Protein AF-A0A9W8UNJ3-F1 (afdb_monomer_lite)

Secondary structure (DSSP, 8-state):
--HHHHHHHHHHHTTSPPP--SS-----TTHHHHHHHHHHHHHHH-TTS-HHHHHHHHHHTTTHHHHHH-TTS-HHHHHHHHHHHHHHHHHHHHHTT--HHHHHHHHHHHHHHHHTSS-SPPSSSSHHHHHHHHHHHHHHHHHHHHTTSSGGGGSS-S--

Sequence (160 aa):
MDPIQEELLYKELSLLPRPCYPFPDRVNQHIDSLASEYREWIDTDCDFTSASARAAYKRHRLSDIAARAFPSLSLEELRPVARFTSCLAIIDDFLDKADAAELERVRNEATALLLGIDDREPPRAGFYRQVYLIRQDALAIVDGLWGGEAIQRGGHAATA

pLDDT: mean 89.32, std 15.64, range [37.06, 98.5]

Structure (mmCIF, N/CA/C/O backbone):
data_AF-A0A9W8UNJ3-F1
#
_entry.id   AF-A0A9W8UNJ3-F1
#
loop_
_atom_site.group_PDB
_atom_site.id
_atom_site.type_symbol
_atom_site.label_atom_id
_atom_site.label_alt_id
_atom_site.label_comp_id
_atom_site.label_asym_id
_atom_site.label_entity_id
_atom_site.label_seq_id
_atom_site.pdbx_PDB_ins_code
_atom_site.Cartn_x
_atom_site.Cartn_y
_atom_site.Cartn_z
_atom_site.occupancy
_atom_site.B_iso_or_equiv
_atom_site.auth_seq_id
_atom_site.auth_comp_id
_atom_site.auth_asym_id
_atom_site.auth_atom_id
_atom_site.pdbx_PDB_model_num
ATOM 1 N N . MET A 1 1 ? 8.764 -7.298 18.169 1.00 59.47 1 MET A N 1
ATOM 2 C CA . MET A 1 1 ? 8.721 -6.946 19.600 1.00 59.47 1 MET A CA 1
ATOM 3 C C . MET A 1 1 ? 8.242 -8.177 20.352 1.00 59.47 1 MET A C 1
ATOM 5 O O . MET A 1 1 ? 7.408 -8.891 19.808 1.00 59.47 1 MET A O 1
ATOM 9 N N . ASP A 1 2 ? 8.824 -8.492 21.506 1.0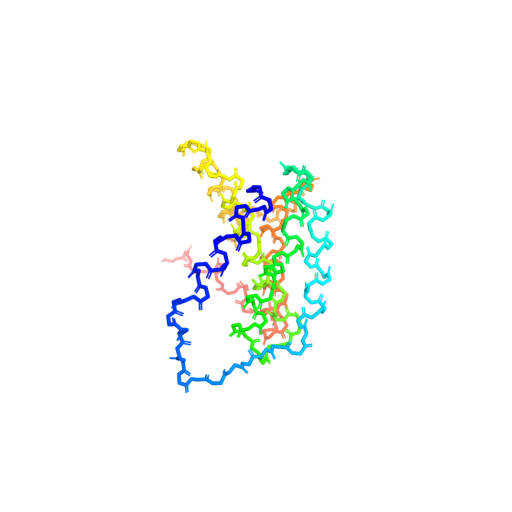0 78.00 2 ASP A N 1
ATOM 10 C CA . ASP A 1 2 ? 8.321 -9.568 22.371 1.00 78.00 2 ASP A CA 1
ATOM 11 C C . ASP A 1 2 ? 6.911 -9.190 22.879 1.00 78.00 2 ASP A C 1
ATOM 13 O O . ASP A 1 2 ? 6.746 -8.045 23.311 1.00 78.00 2 ASP A O 1
ATOM 17 N N . PRO A 1 3 ? 5.895 -10.079 22.822 1.00 75.06 3 PRO A N 1
ATOM 18 C CA . PRO A 1 3 ? 4.533 -9.775 23.275 1.00 75.06 3 PRO A CA 1
ATOM 19 C C . PRO A 1 3 ? 4.449 -9.157 24.678 1.00 75.06 3 PRO A C 1
ATOM 21 O O . PRO A 1 3 ? 3.612 -8.291 24.919 1.00 75.06 3 PRO A O 1
ATOM 24 N N . ILE A 1 4 ? 5.348 -9.545 25.588 1.00 79.19 4 ILE A N 1
ATOM 25 C CA . ILE A 1 4 ? 5.407 -8.987 26.948 1.00 79.19 4 ILE A CA 1
ATOM 26 C C . ILE A 1 4 ? 5.836 -7.511 26.921 1.00 79.19 4 ILE A C 1
ATOM 28 O O . ILE A 1 4 ? 5.297 -6.684 27.655 1.00 79.19 4 ILE A O 1
ATOM 32 N N . GLN A 1 5 ? 6.789 -7.154 26.059 1.00 84.56 5 GLN A N 1
ATOM 33 C CA . GLN A 1 5 ? 7.243 -5.770 25.906 1.00 84.56 5 GLN A CA 1
ATOM 34 C C . GLN A 1 5 ? 6.176 -4.888 25.247 1.00 84.56 5 GLN A C 1
ATOM 36 O O . GLN A 1 5 ? 6.028 -3.725 25.616 1.00 84.56 5 GLN A O 1
ATOM 41 N N . GLU A 1 6 ? 5.425 -5.439 24.293 1.00 83.75 6 GLU A N 1
ATOM 42 C CA . GLU A 1 6 ? 4.302 -4.756 23.646 1.00 83.75 6 GLU A CA 1
ATOM 43 C C . GLU A 1 6 ? 3.180 -4.446 24.654 1.00 83.75 6 GLU A C 1
ATOM 45 O O . GLU A 1 6 ? 2.695 -3.316 24.716 1.00 83.75 6 GLU A O 1
ATOM 50 N N . GLU A 1 7 ? 2.823 -5.405 25.513 1.00 87.44 7 GLU A N 1
ATOM 51 C CA . GLU A 1 7 ? 1.816 -5.207 26.563 1.00 87.44 7 GLU A CA 1
ATOM 52 C C . GLU A 1 7 ? 2.231 -4.128 27.578 1.00 87.44 7 GLU A C 1
ATOM 54 O O . GLU A 1 7 ? 1.422 -3.272 27.954 1.00 87.44 7 GLU A O 1
ATOM 59 N N . LEU A 1 8 ? 3.505 -4.118 27.988 1.00 91.44 8 LEU A N 1
ATOM 60 C CA . LEU A 1 8 ? 4.048 -3.085 28.874 1.00 91.44 8 LEU A CA 1
ATOM 61 C C . LEU A 1 8 ? 3.998 -1.696 28.230 1.00 91.44 8 LEU A C 1
ATOM 63 O O . LEU A 1 8 ? 3.548 -0.747 28.875 1.00 91.44 8 LEU A O 1
ATOM 67 N N . LEU A 1 9 ? 4.377 -1.587 26.953 1.00 90.31 9 LEU A N 1
ATOM 68 C CA . LEU A 1 9 ? 4.286 -0.336 26.204 1.00 90.31 9 LEU A CA 1
ATOM 69 C C . LEU A 1 9 ? 2.838 0.171 26.150 1.00 90.31 9 LEU A C 1
ATOM 71 O O . LEU A 1 9 ? 2.583 1.336 26.450 1.00 90.31 9 LEU A O 1
ATOM 75 N N . TYR A 1 10 ? 1.868 -0.690 25.831 1.00 87.94 10 TYR A N 1
ATOM 76 C CA . TYR A 1 10 ? 0.457 -0.292 25.814 1.00 87.94 10 TYR A CA 1
ATOM 77 C C . TYR A 1 10 ? -0.046 0.164 27.184 1.00 87.94 10 TYR A C 1
ATOM 79 O O . TYR A 1 10 ? -0.829 1.115 27.268 1.00 87.94 10 TYR A O 1
ATOM 87 N N . LYS A 1 11 ? 0.423 -0.468 28.263 1.00 93.06 11 LYS A N 1
ATOM 88 C CA . LYS A 1 11 ? 0.102 -0.048 29.627 1.00 93.06 11 LYS A CA 1
ATOM 89 C C . LYS A 1 11 ? 0.647 1.348 29.924 1.00 93.06 11 LYS A C 1
ATOM 91 O O . LYS A 1 11 ? -0.097 2.171 30.452 1.00 93.06 11 LYS A O 1
ATOM 96 N N . GLU A 1 12 ? 1.889 1.643 29.553 1.00 93.56 12 GLU A N 1
ATOM 97 C CA . GLU A 1 12 ? 2.478 2.979 29.717 1.00 93.56 12 GLU A CA 1
ATOM 98 C C . GLU A 1 12 ? 1.746 4.032 28.876 1.00 93.56 12 GLU A C 1
ATOM 100 O O . GLU A 1 12 ? 1.348 5.075 29.395 1.00 93.56 12 GLU A O 1
ATOM 105 N N . LEU A 1 13 ? 1.473 3.731 27.602 1.00 91.94 13 LEU A N 1
ATOM 106 C CA . LEU A 1 13 ? 0.732 4.618 26.702 1.00 91.94 13 LEU A CA 1
ATOM 107 C C . LEU A 1 13 ? -0.694 4.898 27.197 1.00 91.94 13 LEU A C 1
ATOM 109 O O . LEU A 1 13 ? -1.211 5.991 26.977 1.00 91.94 13 LEU A O 1
ATOM 113 N N . SER A 1 14 ? -1.327 3.951 27.899 1.00 91.44 14 SER A N 1
ATOM 114 C CA . SER A 1 14 ? -2.674 4.138 28.457 1.00 91.44 14 SER A CA 1
ATOM 115 C C . SER A 1 14 ? -2.756 5.221 29.540 1.00 91.44 14 SER A C 1
ATOM 117 O O . SER A 1 14 ? -3.846 5.724 29.813 1.00 91.44 14 SER A O 1
ATOM 119 N N . LEU A 1 15 ? -1.614 5.591 30.132 1.00 94.81 15 LEU A N 1
ATOM 120 C CA . LEU A 1 15 ? -1.509 6.657 31.129 1.00 94.81 15 LEU A CA 1
ATOM 121 C C . LEU A 1 15 ? -1.384 8.049 30.495 1.00 94.81 15 LEU A C 1
ATOM 123 O O . LEU A 1 15 ? -1.540 9.052 31.192 1.00 94.81 15 LEU A O 1
ATOM 127 N N . LEU A 1 16 ? -1.095 8.130 29.193 1.00 94.06 16 LEU A N 1
ATOM 128 C CA . LEU A 1 16 ? -0.979 9.399 28.484 1.00 94.06 16 LEU A CA 1
ATOM 129 C C . LEU A 1 16 ? -2.368 9.993 28.193 1.00 94.06 16 LEU A C 1
ATOM 131 O O . LEU A 1 16 ? -3.326 9.254 27.937 1.00 94.06 16 LEU A O 1
ATOM 135 N N . PRO A 1 17 ? -2.507 11.332 28.202 1.00 93.25 17 PRO A N 1
ATOM 136 C CA . PRO A 1 17 ? -3.758 11.976 27.831 1.00 93.25 17 PRO A CA 1
ATOM 137 C C . PRO A 1 17 ? -4.135 11.596 26.397 1.00 93.25 17 PRO A C 1
ATOM 139 O O . PRO A 1 17 ? -3.328 11.699 25.472 1.00 93.25 17 PRO A O 1
ATOM 142 N N . ARG A 1 18 ? -5.385 11.168 26.205 1.00 89.06 18 ARG A N 1
ATOM 143 C CA . ARG A 1 18 ? -5.892 10.850 24.869 1.00 89.06 18 ARG A CA 1
ATOM 144 C C . ARG A 1 18 ? -6.061 12.138 24.058 1.00 89.06 18 ARG A C 1
ATOM 146 O O . ARG A 1 18 ? -6.642 13.091 24.585 1.00 89.06 18 ARG A O 1
ATOM 153 N N . PRO A 1 19 ? -5.624 12.171 22.787 1.00 90.12 19 PRO A N 1
ATOM 154 C CA . PRO A 1 19 ? -5.966 13.263 21.888 1.00 90.12 19 PRO A CA 1
ATOM 155 C C . PRO A 1 19 ? -7.486 13.451 21.835 1.00 90.12 19 PRO A C 1
ATOM 157 O O . PRO A 1 19 ? -8.231 12.489 21.645 1.00 90.12 19 PRO A O 1
ATOM 160 N N . CYS A 1 20 ? -7.945 14.687 22.026 1.00 92.06 20 CYS A N 1
ATOM 161 C CA . CYS A 1 20 ? -9.347 15.061 21.883 1.00 92.06 20 CYS A CA 1
ATOM 162 C C . CYS A 1 20 ? -9.480 15.927 20.635 1.00 92.06 20 CYS A C 1
ATOM 164 O O . CYS A 1 20 ? -8.893 17.008 20.558 1.00 92.06 20 CYS A O 1
ATOM 166 N N . TYR A 1 21 ? -10.231 15.437 19.656 1.00 91.00 21 TYR A N 1
ATOM 167 C CA . TYR A 1 21 ? -10.449 16.134 18.398 1.00 91.00 21 TYR A CA 1
ATOM 168 C C . TYR A 1 21 ? -11.863 16.727 18.358 1.00 91.00 21 TYR A C 1
ATOM 170 O O . TYR A 1 21 ? -12.811 16.050 18.754 1.00 91.00 21 TYR A O 1
ATOM 178 N N . PRO A 1 22 ? -12.043 17.968 17.868 1.00 95.38 22 PRO A N 1
ATOM 179 C CA . PRO A 1 22 ? -13.351 18.630 17.838 1.00 95.38 22 PRO A CA 1
ATOM 180 C C . PRO A 1 22 ? -14.253 18.150 16.687 1.00 95.38 22 PRO A C 1
ATOM 182 O O . PRO A 1 22 ? -15.335 18.695 16.482 1.00 95.38 22 PRO A O 1
ATOM 185 N N . PHE A 1 23 ? -13.800 17.174 15.901 1.00 92.69 23 PHE A N 1
ATOM 186 C CA . PHE A 1 23 ? -14.497 16.651 14.732 1.00 92.69 23 PHE A CA 1
ATOM 187 C C . PHE A 1 23 ? -15.026 15.231 14.985 1.00 92.69 23 PHE A C 1
ATOM 189 O O . PHE A 1 23 ? -14.441 14.490 15.776 1.00 92.69 23 PHE A O 1
ATOM 196 N N . PRO A 1 24 ? -16.138 14.840 14.332 1.00 93.62 24 PRO A N 1
ATOM 197 C CA . PRO A 1 24 ? -16.720 13.516 14.513 1.00 93.62 24 PRO A CA 1
ATOM 198 C C . PRO A 1 24 ? -15.798 12.418 13.971 1.00 93.62 24 PRO A C 1
ATOM 200 O O . PRO A 1 24 ? -15.226 12.569 12.891 1.00 93.62 24 PRO A O 1
ATOM 203 N N . ASP A 1 25 ? -15.732 11.289 14.679 1.00 94.12 2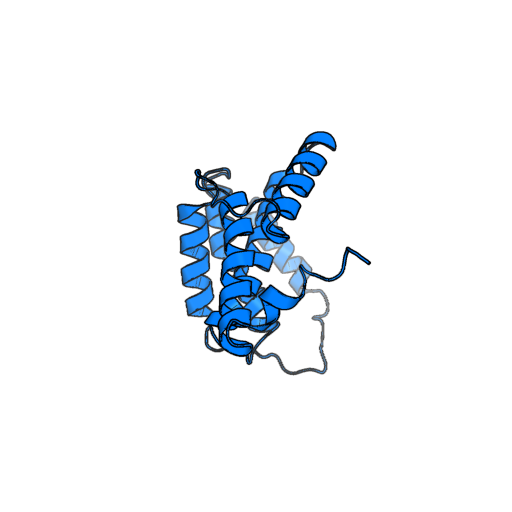5 ASP A N 1
ATOM 204 C CA . ASP A 1 25 ? -15.143 10.059 14.143 1.00 94.12 25 ASP A CA 1
ATOM 205 C C . ASP A 1 25 ? -16.094 9.478 13.090 1.00 94.12 25 ASP A C 1
ATOM 207 O O . ASP A 1 25 ? -17.214 9.064 13.399 1.00 94.12 25 ASP A O 1
ATOM 211 N N . ARG A 1 26 ? -15.673 9.514 11.825 1.00 96.62 26 ARG A N 1
ATOM 212 C CA . ARG A 1 26 ? -16.415 8.955 10.694 1.00 96.62 26 ARG A CA 1
ATOM 213 C C . ARG A 1 26 ? -15.584 7.862 10.047 1.00 96.62 26 ARG A C 1
ATOM 215 O O . ARG A 1 26 ? -14.365 7.956 9.951 1.00 96.62 26 ARG A O 1
ATOM 222 N N . VAL A 1 27 ? -16.275 6.847 9.553 1.00 97.94 27 VAL A N 1
ATOM 223 C CA . VAL A 1 27 ? -15.670 5.722 8.851 1.00 97.94 27 VAL A CA 1
ATOM 224 C C . VAL A 1 27 ? -16.506 5.391 7.629 1.00 97.94 27 VAL A C 1
ATOM 226 O O . VAL A 1 27 ? -17.735 5.463 7.674 1.00 97.94 27 VAL A O 1
ATOM 229 N N . ASN A 1 28 ? -15.840 5.057 6.532 1.00 98.50 28 ASN A N 1
ATOM 230 C CA . ASN A 1 28 ? -16.513 4.605 5.330 1.00 98.50 28 ASN A CA 1
ATOM 231 C C . ASN A 1 28 ? -17.216 3.257 5.569 1.00 98.50 28 ASN A C 1
ATOM 233 O O . ASN A 1 28 ? -16.643 2.347 6.171 1.00 98.50 28 ASN A O 1
ATOM 237 N N . GLN A 1 29 ? -18.430 3.099 5.040 1.00 98.19 29 GLN A N 1
ATOM 238 C CA . GLN A 1 29 ? -19.201 1.852 5.128 1.00 98.19 29 GLN A CA 1
ATOM 239 C C . GLN A 1 29 ? -18.502 0.644 4.475 1.00 98.19 29 GLN A C 1
ATOM 241 O O . GLN A 1 29 ? -18.800 -0.497 4.815 1.00 98.19 29 GLN A O 1
ATOM 246 N N . HIS A 1 30 ? -17.562 0.878 3.554 1.00 98.19 30 HIS A N 1
ATOM 247 C CA . HIS A 1 30 ? -16.844 -0.161 2.813 1.00 98.19 30 HIS A CA 1
ATOM 248 C C . HIS A 1 30 ? -15.533 -0.618 3.479 1.00 98.19 30 HIS A C 1
ATOM 250 O O . HIS A 1 30 ? -14.743 -1.325 2.853 1.00 98.19 30 HIS A O 1
ATOM 256 N N . ILE A 1 31 ? -15.278 -0.236 4.737 1.00 98.06 31 ILE A N 1
ATOM 257 C CA . ILE A 1 31 ? -14.023 -0.533 5.448 1.00 98.06 31 ILE A CA 1
ATOM 258 C C . ILE A 1 31 ? -13.648 -2.027 5.457 1.00 98.06 31 ILE A C 1
ATOM 260 O O . ILE A 1 31 ? -12.485 -2.370 5.256 1.00 98.06 31 ILE A O 1
ATOM 264 N N . ASP A 1 32 ? -14.611 -2.935 5.632 1.00 97.94 32 ASP A N 1
ATOM 265 C CA . ASP A 1 32 ? -14.329 -4.377 5.659 1.00 97.94 32 ASP A CA 1
ATOM 266 C C . ASP A 1 32 ? -14.134 -4.988 4.267 1.00 97.94 32 ASP A C 1
ATOM 268 O O . ASP A 1 32 ? -13.342 -5.926 4.117 1.00 97.94 32 ASP A O 1
ATOM 272 N N . SER A 1 33 ? -14.782 -4.426 3.243 1.00 98.00 33 SER A N 1
ATOM 273 C CA . SER A 1 33 ? -14.502 -4.771 1.845 1.00 98.00 33 SER A CA 1
ATOM 274 C C . SER A 1 33 ? -13.067 -4.385 1.488 1.00 98.00 33 SER A C 1
ATOM 276 O O . SER A 1 33 ? -12.313 -5.229 1.010 1.00 98.00 33 SER A O 1
ATOM 278 N N . LEU A 1 34 ? -12.649 -3.159 1.827 1.00 97.06 34 LEU A N 1
ATOM 279 C CA . LEU A 1 34 ? -11.273 -2.694 1.626 1.00 97.06 34 LEU A CA 1
ATOM 280 C C . LEU A 1 34 ? -10.254 -3.557 2.371 1.00 97.06 34 LEU A C 1
ATOM 282 O O . LEU A 1 34 ? -9.223 -3.912 1.810 1.00 97.06 34 LEU A O 1
ATOM 286 N N . ALA A 1 35 ? -10.539 -3.929 3.621 1.00 97.25 35 ALA A N 1
ATOM 287 C CA . ALA A 1 35 ? -9.643 -4.790 4.385 1.00 97.25 35 ALA A CA 1
ATOM 288 C C . ALA A 1 35 ? -9.538 -6.205 3.799 1.00 97.25 35 ALA A C 1
ATOM 290 O O . ALA A 1 35 ? -8.507 -6.856 3.960 1.00 97.25 35 ALA A O 1
ATOM 291 N N . SER A 1 36 ? -10.588 -6.704 3.144 1.00 97.75 36 SER A N 1
ATOM 292 C CA . SER A 1 36 ? -10.545 -7.985 2.432 1.00 97.75 36 SER A CA 1
ATOM 293 C C . SER A 1 36 ? -9.676 -7.892 1.177 1.00 97.75 36 SER A C 1
ATOM 295 O O . SER A 1 36 ? -8.729 -8.667 1.069 1.00 97.75 36 SER A O 1
ATOM 297 N N . GLU A 1 37 ? -9.893 -6.883 0.322 1.00 97.44 37 GLU A N 1
ATOM 298 C CA . GLU A 1 37 ? -9.049 -6.636 -0.863 1.00 97.44 37 GLU A CA 1
ATOM 299 C C . GLU A 1 37 ? -7.574 -6.437 -0.472 1.00 97.44 37 GLU A C 1
ATOM 301 O O . GLU A 1 37 ? -6.671 -7.022 -1.063 1.00 97.44 37 GLU A O 1
ATOM 306 N N . TYR A 1 38 ? -7.317 -5.681 0.596 1.00 97.50 38 TYR A N 1
ATOM 307 C CA . TYR A 1 38 ? -5.972 -5.464 1.122 1.00 97.50 38 TYR A CA 1
ATOM 308 C C . TYR A 1 38 ? -5.269 -6.761 1.551 1.00 97.50 38 TYR A C 1
ATOM 310 O O . TYR A 1 38 ? -4.079 -6.939 1.284 1.00 97.50 38 TYR A O 1
ATOM 318 N N . ARG A 1 39 ? -5.983 -7.690 2.204 1.00 97.88 39 ARG A N 1
ATOM 319 C CA . ARG A 1 39 ? -5.406 -8.995 2.574 1.00 97.88 39 ARG A CA 1
ATOM 320 C C . ARG A 1 39 ? -5.030 -9.805 1.341 1.00 97.88 39 ARG A C 1
ATOM 322 O O . ARG A 1 39 ? -3.974 -10.433 1.362 1.00 97.88 39 ARG A O 1
ATOM 329 N N . GLU A 1 40 ? -5.854 -9.755 0.297 1.00 97.19 40 GLU A N 1
ATOM 330 C CA . GLU A 1 40 ? -5.564 -10.405 -0.980 1.00 97.19 40 GLU A CA 1
ATOM 331 C C . GLU A 1 40 ? -4.315 -9.805 -1.630 1.00 97.19 40 GLU A C 1
ATOM 333 O O . GLU A 1 40 ? -3.426 -10.562 -2.001 1.00 97.19 40 GLU A O 1
ATOM 338 N N . TRP A 1 41 ? -4.172 -8.473 -1.666 1.00 96.81 41 TRP A N 1
ATOM 339 C CA . TRP A 1 41 ? -2.968 -7.820 -2.209 1.00 96.81 41 TRP A CA 1
ATOM 340 C C . TRP A 1 41 ? -1.690 -8.248 -1.479 1.00 96.81 41 TRP A C 1
ATOM 342 O O . TRP A 1 41 ? -0.655 -8.453 -2.109 1.00 96.81 41 TRP A O 1
ATOM 352 N N . ILE A 1 42 ? -1.754 -8.419 -0.153 1.00 96.94 42 ILE A N 1
ATOM 353 C CA . ILE A 1 42 ? -0.619 -8.935 0.628 1.00 96.94 42 ILE A CA 1
ATOM 354 C C . ILE A 1 42 ? -0.279 -10.371 0.224 1.00 96.94 42 ILE A C 1
ATOM 356 O O . ILE A 1 42 ? 0.899 -10.722 0.131 1.00 96.94 42 ILE A O 1
ATOM 360 N N . ASP A 1 43 ? -1.294 -11.212 0.034 1.00 96.00 43 ASP A N 1
ATOM 361 C CA . ASP A 1 43 ? -1.101 -12.612 -0.341 1.00 96.00 43 ASP A CA 1
ATOM 362 C C . ASP A 1 43 ? -0.559 -12.770 -1.759 1.00 96.00 43 ASP A C 1
ATOM 364 O O . ASP A 1 43 ? 0.235 -13.679 -2.003 1.00 96.00 43 ASP A O 1
ATOM 368 N N . THR A 1 44 ? -0.951 -11.886 -2.674 1.00 95.12 44 THR A N 1
ATOM 369 C CA . THR A 1 44 ? -0.547 -11.967 -4.077 1.00 95.12 44 THR A CA 1
ATOM 370 C C . THR A 1 44 ? 0.769 -11.271 -4.363 1.00 95.12 44 THR A C 1
ATOM 372 O O . THR A 1 44 ? 1.550 -11.803 -5.141 1.00 95.12 44 THR A O 1
ATOM 375 N N . ASP A 1 45 ? 1.024 -10.103 -3.766 1.00 96.00 45 ASP A N 1
ATOM 376 C CA . ASP A 1 45 ? 2.084 -9.201 -4.226 1.00 96.00 45 ASP A CA 1
ATOM 377 C C . ASP A 1 45 ? 3.147 -8.870 -3.174 1.00 96.00 45 ASP A C 1
ATOM 379 O O . ASP A 1 45 ? 4.089 -8.157 -3.499 1.00 96.00 45 ASP A O 1
ATOM 383 N N . CYS A 1 46 ? 3.052 -9.372 -1.936 1.00 95.12 46 CYS A N 1
ATOM 384 C CA . CYS A 1 46 ? 4.039 -9.100 -0.876 1.00 95.12 46 CYS A CA 1
ATOM 385 C C . CYS A 1 46 ? 4.943 -10.298 -0.536 1.00 95.12 46 CYS A C 1
ATOM 387 O O . CYS A 1 46 ? 5.454 -10.406 0.589 1.00 95.12 46 CYS A O 1
ATOM 389 N N . ASP A 1 47 ? 5.160 -11.210 -1.483 1.00 93.56 47 ASP A N 1
ATOM 390 C CA . ASP A 1 47 ? 6.061 -12.360 -1.328 1.00 93.56 47 ASP A CA 1
ATOM 391 C C . ASP A 1 47 ? 7.529 -11.957 -1.078 1.00 93.56 47 ASP A C 1
ATOM 393 O O . ASP A 1 47 ? 8.245 -12.673 -0.379 1.00 93.56 47 ASP A O 1
ATOM 397 N N . PHE A 1 48 ? 7.926 -10.766 -1.537 1.00 92.62 48 PHE A N 1
ATOM 398 C CA . PHE A 1 48 ? 9.229 -10.133 -1.306 1.00 92.62 48 PHE A CA 1
ATOM 399 C C . PHE A 1 48 ? 9.516 -9.783 0.168 1.00 92.62 48 PHE A C 1
ATOM 401 O O . PHE A 1 48 ? 10.656 -9.482 0.521 1.00 92.62 48 PHE A O 1
ATOM 408 N N . THR A 1 49 ? 8.505 -9.833 1.040 1.00 93.94 49 THR A N 1
ATOM 409 C CA . THR A 1 49 ? 8.653 -9.640 2.494 1.00 93.94 49 THR A CA 1
ATOM 410 C C . THR A 1 49 ? 8.648 -10.971 3.253 1.00 93.94 49 THR A C 1
ATOM 412 O O . THR A 1 49 ? 8.378 -12.041 2.704 1.00 93.94 49 THR A O 1
ATOM 415 N N . SER A 1 50 ? 8.940 -10.944 4.554 1.00 94.94 50 SER A N 1
ATOM 416 C CA . SER A 1 50 ? 8.858 -12.148 5.386 1.00 94.94 50 SER A CA 1
ATOM 417 C C . SER A 1 50 ? 7.403 -12.546 5.684 1.00 94.94 50 SER A C 1
ATOM 419 O O . SER A 1 50 ? 6.488 -11.722 5.694 1.00 94.94 50 SER A O 1
ATOM 421 N N . ALA A 1 51 ? 7.170 -13.826 5.997 1.00 95.94 51 ALA A N 1
ATOM 422 C CA . ALA A 1 51 ? 5.841 -14.300 6.397 1.00 95.94 51 ALA A CA 1
ATOM 423 C C . ALA A 1 51 ? 5.322 -13.604 7.671 1.00 95.94 51 ALA A C 1
ATOM 425 O O . ALA A 1 51 ? 4.125 -13.344 7.790 1.00 95.94 51 ALA A O 1
ATOM 426 N N . SER A 1 52 ? 6.219 -13.270 8.607 1.00 94.81 52 SER A N 1
ATOM 427 C CA . SER A 1 52 ? 5.869 -12.519 9.815 1.00 94.81 52 SER A CA 1
ATOM 428 C C . SER A 1 52 ? 5.497 -11.069 9.505 1.00 94.81 52 SER A C 1
ATOM 430 O O . SER A 1 52 ? 4.528 -10.577 10.081 1.00 94.81 52 SER A O 1
ATOM 432 N N . ALA A 1 53 ? 6.191 -10.412 8.567 1.00 94.38 53 ALA A N 1
ATOM 433 C CA . ALA A 1 53 ? 5.833 -9.075 8.093 1.00 94.38 53 ALA A CA 1
ATOM 434 C C . ALA A 1 53 ? 4.448 -9.080 7.432 1.00 94.38 53 ALA A C 1
ATOM 436 O O . ALA A 1 53 ? 3.568 -8.336 7.855 1.00 94.38 53 ALA A O 1
ATOM 437 N N . ARG A 1 54 ? 4.184 -10.017 6.508 1.00 96.00 54 ARG A N 1
ATOM 438 C CA . ARG A 1 54 ? 2.846 -10.181 5.907 1.00 96.00 54 ARG A CA 1
ATOM 439 C C . ARG A 1 54 ? 1.750 -10.392 6.950 1.00 96.00 54 ARG A C 1
ATOM 441 O O . ARG A 1 54 ? 0.681 -9.793 6.850 1.00 96.00 54 ARG A O 1
ATOM 448 N N . ALA A 1 55 ? 1.997 -11.220 7.966 1.00 95.88 55 ALA A N 1
ATOM 449 C CA . ALA A 1 55 ? 1.044 -11.417 9.056 1.00 95.88 55 ALA A CA 1
ATOM 450 C C . ALA A 1 55 ? 0.812 -10.127 9.866 1.00 95.88 55 ALA A C 1
ATOM 452 O O . ALA A 1 55 ? -0.322 -9.846 10.252 1.00 95.88 55 ALA A O 1
ATOM 453 N N . ALA A 1 56 ? 1.855 -9.324 10.099 1.00 94.00 56 ALA A N 1
ATOM 454 C CA . ALA A 1 56 ? 1.736 -8.025 10.757 1.00 94.00 56 ALA A CA 1
ATOM 455 C C . ALA A 1 56 ? 0.902 -7.040 9.924 1.00 94.00 56 ALA A C 1
ATOM 457 O O . ALA A 1 56 ? -0.082 -6.511 10.437 1.00 94.00 56 ALA A O 1
ATOM 458 N N . TYR A 1 57 ? 1.195 -6.894 8.629 1.00 95.31 57 TYR A N 1
ATOM 459 C CA . TYR A 1 57 ? 0.451 -6.029 7.705 1.00 95.31 57 TYR A CA 1
ATOM 460 C C . TYR A 1 57 ? -1.054 -6.316 7.725 1.00 95.31 57 TYR A C 1
ATOM 462 O O . TYR A 1 57 ? -1.865 -5.417 7.958 1.00 95.31 57 TYR A O 1
ATOM 470 N N . LYS A 1 58 ? -1.447 -7.594 7.629 1.00 95.88 58 LYS A N 1
ATOM 471 C CA . LYS A 1 58 ? -2.865 -7.995 7.698 1.00 95.88 58 LYS A CA 1
ATOM 472 C C . LYS A 1 58 ? -3.540 -7.641 9.025 1.00 95.88 58 LYS A C 1
ATOM 474 O O . LYS A 1 58 ? -4.745 -7.386 9.035 1.00 95.88 58 LYS A O 1
ATOM 479 N N . ARG A 1 59 ? -2.795 -7.642 10.137 1.00 94.31 59 ARG A N 1
ATOM 480 C CA . ARG A 1 59 ? -3.311 -7.238 11.458 1.00 94.31 59 ARG A CA 1
ATOM 481 C C . ARG A 1 59 ? -3.449 -5.725 11.581 1.00 94.31 59 ARG A C 1
ATOM 483 O O . ARG A 1 59 ? -4.408 -5.274 12.195 1.00 94.31 59 ARG A O 1
ATOM 490 N N . HIS A 1 60 ? -2.537 -4.957 10.987 1.00 91.94 60 HIS A N 1
ATOM 491 C CA . HIS A 1 60 ? -2.555 -3.493 11.049 1.00 91.94 60 HIS A CA 1
ATOM 492 C C . HIS A 1 60 ? -3.701 -2.858 10.256 1.00 91.94 60 HIS A C 1
ATOM 494 O O . HIS A 1 60 ? -4.055 -1.720 10.543 1.00 91.94 60 HIS A O 1
ATOM 500 N N . ARG A 1 61 ? -4.293 -3.586 9.295 1.00 94.50 61 ARG A N 1
ATOM 501 C CA . ARG A 1 61 ? -5.417 -3.111 8.467 1.00 94.50 61 ARG A CA 1
ATOM 502 C C . ARG A 1 61 ? -5.140 -1.723 7.867 1.00 94.50 61 ARG A C 1
ATOM 504 O O . ARG A 1 61 ? -5.954 -0.814 7.977 1.00 94.50 61 ARG A O 1
ATOM 511 N N . LEU A 1 62 ? -3.990 -1.552 7.212 1.00 96.19 62 LEU A N 1
ATOM 512 C CA . LEU A 1 62 ? -3.537 -0.247 6.701 1.00 96.19 62 LEU A CA 1
ATOM 513 C C . LEU A 1 62 ? -4.511 0.402 5.695 1.00 96.19 62 LEU A C 1
ATOM 515 O O . LEU A 1 62 ? -4.517 1.621 5.536 1.00 96.19 62 LEU A O 1
ATOM 519 N N . SER A 1 63 ? -5.383 -0.385 5.061 1.00 97.06 63 SER A N 1
ATOM 520 C CA . SER A 1 63 ? -6.501 0.102 4.241 1.00 97.06 63 SER A CA 1
ATOM 521 C C . SER A 1 63 ? -7.523 0.947 5.014 1.00 97.06 63 SER A C 1
ATOM 523 O O . SER A 1 63 ? -8.181 1.806 4.426 1.00 97.06 63 SER A O 1
ATOM 525 N N . ASP A 1 64 ? -7.657 0.743 6.328 1.00 97.56 64 ASP A N 1
ATOM 526 C CA . ASP A 1 64 ? -8.610 1.469 7.174 1.00 97.56 64 ASP A CA 1
ATOM 527 C C . ASP A 1 64 ? -8.270 2.970 7.256 1.00 97.56 64 ASP A C 1
ATOM 529 O O . ASP A 1 64 ? -9.155 3.789 7.514 1.00 97.56 64 ASP A O 1
ATOM 533 N N . ILE A 1 65 ? -7.015 3.353 6.978 1.00 97.19 65 ILE A N 1
ATOM 534 C CA . ILE A 1 65 ? -6.589 4.757 6.875 1.00 97.19 65 ILE A CA 1
ATOM 535 C C . ILE A 1 65 ? -7.406 5.475 5.795 1.00 97.19 65 ILE A C 1
ATOM 537 O O . ILE A 1 65 ? -7.972 6.535 6.060 1.00 97.19 65 ILE A O 1
ATOM 541 N N . ALA A 1 66 ? -7.534 4.879 4.605 1.00 97.69 66 ALA A N 1
ATOM 542 C CA . ALA A 1 66 ? -8.322 5.451 3.516 1.00 97.69 66 ALA A CA 1
ATOM 543 C C . ALA A 1 66 ? -9.812 5.540 3.882 1.00 97.69 66 ALA A C 1
ATOM 545 O O . ALA A 1 66 ? -10.444 6.570 3.656 1.00 97.69 66 ALA A O 1
ATOM 546 N N . ALA A 1 67 ? -10.358 4.503 4.528 1.00 98.12 67 ALA A N 1
ATOM 547 C CA . ALA A 1 67 ? -11.755 4.479 4.961 1.00 98.12 67 ALA A CA 1
ATOM 548 C C . ALA A 1 67 ? -12.087 5.569 5.999 1.00 98.12 67 ALA A C 1
ATOM 550 O O . ALA A 1 67 ? -13.193 6.108 5.994 1.00 98.12 67 ALA A O 1
ATOM 551 N N . ARG A 1 68 ? -11.149 5.902 6.894 1.00 97.38 68 ARG A N 1
ATOM 552 C CA . ARG A 1 68 ? -11.323 6.977 7.887 1.00 97.38 68 ARG A CA 1
ATOM 553 C C . ARG A 1 68 ? -11.066 8.364 7.305 1.00 97.38 68 ARG A C 1
ATOM 555 O O . ARG A 1 68 ? -11.759 9.309 7.669 1.00 97.38 68 ARG A O 1
ATOM 562 N N . ALA A 1 69 ? -10.106 8.488 6.390 1.00 96.94 69 ALA A N 1
ATOM 563 C CA . ALA A 1 69 ? -9.805 9.752 5.724 1.00 96.94 69 ALA A CA 1
ATOM 564 C C . ALA A 1 69 ? -10.928 10.186 4.764 1.00 96.94 69 ALA A C 1
ATOM 566 O O . ALA A 1 69 ? -11.216 11.377 4.650 1.00 96.94 69 ALA A O 1
ATOM 567 N N . PHE A 1 70 ? -11.593 9.225 4.113 1.00 97.56 70 PHE A N 1
ATOM 568 C CA . PHE A 1 70 ? -12.590 9.483 3.074 1.00 97.56 70 PHE A CA 1
ATOM 569 C C . PHE A 1 70 ? -13.904 8.721 3.329 1.00 97.56 70 PHE A C 1
ATOM 571 O O . PHE A 1 70 ? -14.258 7.785 2.605 1.00 97.56 70 PHE A O 1
ATOM 578 N N . PRO A 1 71 ? -14.685 9.124 4.348 1.00 97.50 71 PRO A N 1
ATOM 579 C CA . PRO A 1 71 ? -15.859 8.372 4.796 1.00 97.50 71 PRO A CA 1
ATOM 580 C C . PRO A 1 71 ? -17.035 8.360 3.805 1.00 97.50 71 PRO A C 1
ATOM 582 O O . PRO A 1 71 ? -17.964 7.582 3.995 1.00 97.50 71 PRO A O 1
ATOM 585 N N . SER A 1 72 ? -17.011 9.210 2.774 1.00 97.06 72 SER A N 1
ATOM 586 C CA . SER A 1 72 ? -18.124 9.386 1.828 1.00 97.06 72 SER A CA 1
ATOM 587 C C . SER A 1 72 ? -17.860 8.842 0.420 1.00 97.06 72 SER A C 1
ATOM 589 O O . SER A 1 72 ? -18.767 8.889 -0.403 1.00 97.06 72 SER A O 1
ATOM 591 N N . LEU A 1 73 ? -16.640 8.382 0.122 1.00 96.62 73 LEU A N 1
ATOM 592 C CA . LEU A 1 73 ? -16.298 7.853 -1.202 1.00 96.62 73 LEU A CA 1
ATOM 593 C C . LEU A 1 73 ? -16.918 6.469 -1.429 1.00 96.62 73 LEU A C 1
ATOM 595 O O . LEU A 1 73 ? -17.106 5.695 -0.486 1.00 96.62 73 LEU A O 1
ATOM 599 N N . SER A 1 74 ? -17.207 6.144 -2.684 1.00 96.56 74 SER A N 1
ATOM 600 C CA . SER A 1 74 ? -17.545 4.778 -3.085 1.00 96.56 74 SER A CA 1
ATOM 601 C C . SER A 1 74 ? -16.351 3.834 -2.899 1.00 96.56 74 SER A C 1
ATOM 603 O O . SER A 1 74 ? -15.203 4.262 -2.761 1.00 96.56 74 SER A O 1
ATOM 605 N N . LEU A 1 75 ? -16.604 2.522 -2.911 1.00 95.94 75 LEU A N 1
ATOM 606 C CA . LEU A 1 75 ? -15.530 1.526 -2.842 1.00 95.94 75 LEU A CA 1
ATOM 607 C C . LEU A 1 75 ? -14.521 1.678 -3.997 1.00 95.94 75 LEU A C 1
ATOM 609 O O . LEU A 1 75 ? -13.321 1.532 -3.781 1.00 95.94 75 LEU A O 1
ATOM 613 N N . GLU A 1 76 ? -14.992 2.000 -5.203 1.00 95.62 76 GLU A N 1
ATOM 614 C CA . GLU A 1 76 ? -14.133 2.195 -6.378 1.00 95.62 76 GLU A CA 1
ATOM 615 C C . GLU A 1 76 ? -13.222 3.414 -6.218 1.00 95.62 76 GLU A C 1
ATOM 617 O O . GLU A 1 76 ? -12.019 3.305 -6.438 1.00 95.62 76 GLU A O 1
ATOM 622 N N . GLU A 1 77 ? -13.761 4.536 -5.736 1.00 96.19 77 GLU A N 1
ATOM 623 C CA . GLU A 1 77 ? -12.985 5.752 -5.462 1.00 96.19 77 GLU A CA 1
ATOM 624 C C . GLU A 1 77 ? -11.978 5.572 -4.317 1.00 96.19 77 GLU A C 1
ATOM 626 O O . GLU A 1 77 ? -10.904 6.175 -4.319 1.00 96.19 77 GLU A O 1
ATOM 631 N N . LEU A 1 78 ? -12.300 4.725 -3.335 1.00 97.06 78 LEU A N 1
ATOM 632 C CA . LEU A 1 78 ? -11.405 4.409 -2.223 1.00 97.06 78 LEU A CA 1
ATOM 633 C C . LEU A 1 78 ? -10.243 3.506 -2.618 1.00 97.06 78 LEU A C 1
ATOM 635 O O . LEU A 1 78 ? -9.181 3.603 -2.004 1.00 97.06 78 LEU A O 1
ATOM 639 N N . ARG A 1 79 ? -10.434 2.607 -3.586 1.00 97.00 79 ARG A N 1
ATOM 640 C CA . ARG A 1 79 ? -9.451 1.575 -3.934 1.00 97.00 79 ARG A CA 1
ATOM 641 C C . ARG A 1 79 ? -8.050 2.127 -4.232 1.00 97.00 79 ARG A C 1
ATOM 643 O O . ARG A 1 79 ? -7.118 1.657 -3.574 1.00 97.00 79 ARG A O 1
ATOM 650 N N . PRO A 1 80 ? -7.852 3.136 -5.108 1.00 97.12 80 PRO A N 1
ATOM 651 C CA . PRO A 1 80 ? -6.512 3.669 -5.356 1.00 97.12 80 PRO A CA 1
ATOM 652 C C . PRO A 1 80 ? -5.914 4.336 -4.115 1.00 97.12 80 PRO A C 1
ATOM 654 O O . PRO A 1 80 ? -4.712 4.226 -3.887 1.00 97.12 80 PRO A O 1
ATOM 657 N N . VAL A 1 81 ? -6.736 4.979 -3.277 1.00 97.50 81 VAL A N 1
ATOM 658 C CA . VAL A 1 81 ? -6.277 5.611 -2.032 1.00 97.50 81 VAL A CA 1
ATOM 659 C C . VAL A 1 81 ? -5.819 4.553 -1.030 1.00 97.50 81 VAL A C 1
ATOM 661 O O . VAL A 1 81 ? -4.726 4.660 -0.483 1.00 97.50 81 VAL A O 1
ATOM 664 N N . ALA A 1 82 ? -6.622 3.509 -0.820 1.00 97.56 82 ALA A N 1
ATOM 665 C CA . ALA A 1 82 ? -6.303 2.407 0.080 1.00 97.56 82 ALA A CA 1
ATOM 666 C C . ALA A 1 82 ? -5.064 1.636 -0.387 1.00 97.56 82 ALA A C 1
ATOM 668 O O . ALA A 1 82 ? -4.204 1.291 0.430 1.00 97.56 82 ALA A O 1
ATOM 669 N N . ARG A 1 83 ? -4.939 1.396 -1.699 1.00 97.44 83 ARG A N 1
ATOM 670 C CA . ARG A 1 83 ? -3.751 0.781 -2.295 1.00 97.44 83 ARG A CA 1
ATOM 671 C C . ARG A 1 83 ? -2.530 1.673 -2.112 1.00 97.44 83 ARG A C 1
ATOM 673 O O . ARG A 1 83 ? -1.495 1.178 -1.687 1.00 97.44 83 ARG A O 1
ATOM 680 N N . PHE A 1 84 ? -2.654 2.981 -2.332 1.00 96.94 84 PHE A N 1
ATOM 681 C CA . PHE A 1 84 ? -1.562 3.929 -2.118 1.00 96.94 84 PHE A CA 1
ATOM 682 C C . PHE A 1 84 ? -1.084 3.952 -0.665 1.00 96.94 84 PHE A C 1
ATOM 684 O O . PHE A 1 84 ? 0.101 3.744 -0.417 1.00 96.94 84 PHE A O 1
ATOM 691 N N . THR A 1 85 ? -1.984 4.139 0.304 1.00 95.81 85 THR A N 1
ATOM 692 C CA . THR A 1 85 ? -1.596 4.239 1.721 1.00 95.81 85 THR A CA 1
ATOM 693 C C . THR A 1 85 ? -0.977 2.949 2.244 1.00 95.81 85 THR A C 1
ATOM 695 O O . THR A 1 85 ? 0.003 2.990 2.983 1.00 95.81 85 THR A O 1
ATOM 698 N N . SER A 1 86 ? -1.530 1.797 1.857 1.00 96.50 86 SER A N 1
ATOM 699 C CA . SER A 1 86 ? -1.015 0.501 2.299 1.00 96.50 86 SER A CA 1
ATOM 700 C C . SER A 1 86 ? 0.291 0.112 1.603 1.00 96.50 86 SER A C 1
ATOM 702 O O . SER A 1 86 ? 1.216 -0.336 2.276 1.00 96.50 86 SER A O 1
ATOM 704 N N . CYS A 1 87 ? 0.397 0.321 0.288 1.00 95.81 87 CYS A N 1
ATOM 705 C CA . CYS A 1 87 ? 1.614 0.052 -0.476 1.00 95.81 87 CYS A CA 1
ATOM 706 C C . CYS A 1 87 ? 2.772 0.930 0.008 1.00 95.81 87 CYS A C 1
ATOM 708 O O . CYS A 1 87 ? 3.866 0.417 0.220 1.00 95.81 87 CYS A O 1
ATOM 710 N N . LEU A 1 88 ? 2.525 2.221 0.266 1.00 94.56 88 LEU A N 1
ATOM 711 C CA . LEU A 1 88 ? 3.551 3.139 0.758 1.00 94.56 88 LEU A CA 1
ATOM 712 C C . LEU A 1 88 ? 4.142 2.673 2.092 1.00 94.56 88 LEU A C 1
ATOM 714 O O . LEU A 1 88 ? 5.357 2.617 2.221 1.00 94.56 88 LEU A O 1
ATOM 718 N N . ALA A 1 89 ? 3.299 2.286 3.050 1.00 95.56 89 ALA A N 1
ATOM 719 C CA . ALA A 1 89 ? 3.756 1.786 4.346 1.00 95.56 89 ALA A CA 1
ATOM 720 C C . ALA A 1 89 ? 4.538 0.462 4.236 1.00 95.56 89 ALA A C 1
ATOM 722 O O . ALA A 1 89 ? 5.525 0.266 4.932 1.00 95.56 89 ALA A O 1
ATOM 723 N N . ILE A 1 90 ? 4.136 -0.441 3.334 1.00 95.75 90 ILE A N 1
ATOM 724 C CA . ILE A 1 90 ? 4.865 -1.700 3.102 1.00 95.75 90 ILE A CA 1
ATOM 725 C C . ILE A 1 90 ? 6.220 -1.439 2.428 1.00 95.75 90 ILE A C 1
ATOM 727 O O . ILE A 1 90 ? 7.208 -2.092 2.762 1.00 95.75 90 ILE A O 1
ATOM 731 N N . ILE A 1 91 ? 6.275 -0.507 1.472 1.00 95.31 91 ILE A N 1
ATOM 732 C CA . ILE A 1 91 ? 7.523 -0.100 0.815 1.00 95.31 91 ILE A CA 1
ATOM 733 C C . ILE A 1 91 ? 8.462 0.572 1.824 1.00 95.31 91 ILE A C 1
ATOM 735 O O . ILE A 1 91 ? 9.650 0.268 1.805 1.00 95.31 91 ILE A O 1
ATOM 739 N N . ASP A 1 92 ? 7.943 1.436 2.700 1.00 95.38 92 ASP A N 1
ATOM 740 C CA . ASP A 1 92 ? 8.706 2.099 3.767 1.00 95.38 92 ASP A CA 1
ATOM 741 C C . ASP A 1 92 ? 9.405 1.068 4.667 1.00 95.38 92 ASP A C 1
ATOM 743 O O . ASP A 1 92 ? 10.629 1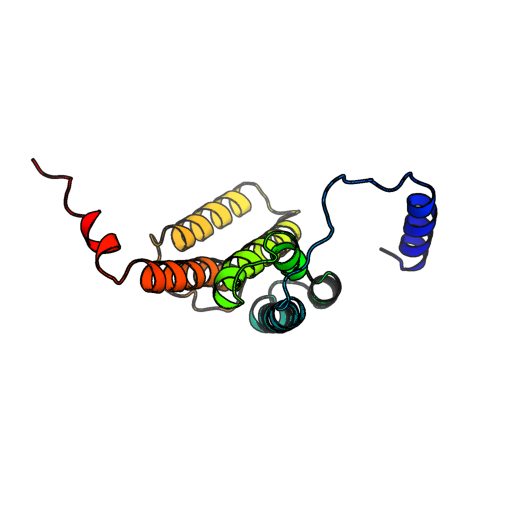.075 4.782 1.00 95.38 92 ASP A O 1
ATOM 747 N N . ASP A 1 93 ? 8.657 0.079 5.167 1.00 94.75 93 ASP A N 1
ATOM 748 C CA . ASP A 1 93 ? 9.216 -1.019 5.966 1.00 94.75 93 ASP A CA 1
ATOM 749 C C . ASP A 1 93 ? 10.241 -1.866 5.193 1.00 94.75 93 ASP A C 1
ATOM 751 O O . ASP A 1 93 ? 11.240 -2.324 5.755 1.00 94.75 93 ASP A O 1
ATOM 755 N N . PHE A 1 94 ? 9.994 -2.126 3.905 1.00 94.00 94 PHE A N 1
ATOM 756 C CA . PHE A 1 94 ? 10.901 -2.916 3.070 1.00 94.00 94 PHE A CA 1
ATOM 757 C C . PHE A 1 94 ? 12.220 -2.181 2.792 1.00 94.00 94 PHE A C 1
ATOM 759 O O . PHE A 1 94 ? 13.272 -2.818 2.719 1.00 94.00 94 PHE A O 1
ATOM 766 N N . LEU A 1 95 ? 12.169 -0.855 2.659 1.00 95.62 95 LEU A N 1
ATOM 767 C CA . LEU A 1 95 ? 13.308 -0.006 2.320 1.00 95.62 95 LEU A CA 1
ATOM 768 C C . LEU A 1 95 ? 13.972 0.661 3.532 1.00 95.62 95 LEU A C 1
ATOM 770 O O . LEU A 1 95 ? 14.929 1.406 3.339 1.00 95.62 95 LEU A O 1
ATOM 774 N N . ASP A 1 96 ? 13.549 0.357 4.763 1.00 95.56 96 ASP A N 1
ATOM 775 C CA . ASP A 1 96 ? 14.100 0.918 6.014 1.00 95.56 96 ASP A CA 1
ATOM 776 C C . ASP A 1 96 ? 15.640 0.841 6.099 1.00 95.56 96 ASP A C 1
ATOM 778 O O . ASP A 1 96 ? 16.301 1.682 6.705 1.00 95.56 96 ASP A O 1
ATOM 782 N N . LYS A 1 97 ? 16.240 -0.163 5.447 1.00 93.69 97 LYS A N 1
ATOM 783 C CA . LYS A 1 97 ? 17.696 -0.393 5.424 1.00 93.69 97 LYS A CA 1
ATOM 784 C C . LYS A 1 97 ? 18.333 -0.248 4.045 1.00 93.69 97 LYS A C 1
ATOM 786 O O . LYS A 1 97 ? 19.499 -0.614 3.887 1.00 93.69 97 LYS A O 1
ATOM 791 N N . ALA A 1 98 ? 17.577 0.227 3.061 1.00 96.25 98 ALA A N 1
ATOM 792 C CA . ALA A 1 98 ? 18.069 0.425 1.708 1.00 96.25 98 ALA A CA 1
ATOM 793 C C . ALA A 1 98 ? 19.145 1.519 1.679 1.00 96.25 98 ALA A C 1
ATOM 795 O O . ALA A 1 98 ? 19.108 2.486 2.445 1.00 96.25 98 ALA A O 1
ATOM 796 N N . ASP A 1 99 ? 20.109 1.377 0.774 1.00 97.75 99 ASP A N 1
ATOM 797 C CA . ASP A 1 99 ? 21.077 2.437 0.520 1.00 97.75 99 ASP A CA 1
ATOM 798 C C . ASP A 1 99 ? 20.512 3.506 -0.434 1.00 97.75 99 ASP A C 1
ATOM 800 O O . ASP A 1 99 ? 19.441 3.365 -1.031 1.00 97.75 99 ASP A O 1
ATOM 804 N N . ALA A 1 100 ? 21.241 4.612 -0.587 1.00 97.62 100 ALA A N 1
ATOM 805 C CA . ALA A 1 100 ? 20.800 5.722 -1.427 1.00 97.62 100 ALA A CA 1
ATOM 806 C C . ALA A 1 100 ? 20.603 5.328 -2.904 1.00 97.62 100 ALA A C 1
ATOM 808 O O . ALA A 1 100 ? 19.719 5.879 -3.562 1.00 97.62 100 ALA A O 1
ATOM 809 N N . ALA A 1 101 ? 21.399 4.388 -3.424 1.00 97.94 101 ALA A N 1
ATOM 810 C CA . ALA A 1 101 ? 21.305 3.957 -4.815 1.00 97.94 101 ALA A CA 1
ATOM 811 C C . ALA A 1 101 ? 20.060 3.088 -5.037 1.00 97.94 101 ALA A C 1
ATOM 813 O O . ALA A 1 101 ? 19.361 3.240 -6.040 1.00 97.94 101 ALA A O 1
ATOM 814 N N . GLU A 1 102 ? 19.746 2.214 -4.083 1.00 96.62 102 GLU A N 1
ATOM 815 C CA . GLU A 1 102 ? 18.522 1.424 -4.090 1.00 96.62 102 GLU A CA 1
ATOM 816 C C . GLU A 1 102 ? 17.277 2.312 -3.975 1.00 96.62 102 GLU A C 1
ATOM 818 O O . GLU A 1 102 ? 16.357 2.169 -4.784 1.00 96.62 102 GLU A O 1
ATOM 823 N N . LEU A 1 103 ? 17.274 3.281 -3.053 1.00 97.44 103 LEU A N 1
ATOM 824 C CA . LEU A 1 103 ? 16.181 4.248 -2.913 1.00 97.44 103 LEU A CA 1
ATOM 825 C C . LEU A 1 103 ? 15.966 5.062 -4.194 1.00 97.44 103 LEU A C 1
ATOM 827 O O . LEU A 1 103 ? 14.830 5.241 -4.636 1.00 97.44 103 LEU A O 1
ATOM 831 N N . GLU A 1 104 ? 17.044 5.537 -4.822 1.00 98.06 104 GLU A N 1
ATOM 832 C CA . GLU A 1 104 ? 16.970 6.259 -6.092 1.00 98.06 104 GLU A CA 1
ATOM 833 C C . GLU A 1 104 ? 16.382 5.391 -7.208 1.00 98.06 104 GLU A C 1
ATOM 835 O O . GLU A 1 104 ? 15.494 5.843 -7.938 1.00 98.06 104 GLU A O 1
ATOM 840 N N . ARG A 1 105 ? 16.829 4.137 -7.317 1.00 97.38 105 ARG A N 1
ATOM 841 C CA . ARG A 1 105 ? 16.305 3.191 -8.302 1.00 97.38 105 ARG A CA 1
ATOM 842 C C . ARG A 1 105 ? 14.805 2.966 -8.107 1.00 97.38 105 ARG A C 1
ATOM 844 O O . ARG A 1 105 ? 14.043 3.131 -9.060 1.00 97.38 105 ARG A O 1
ATOM 851 N N . VAL A 1 106 ? 14.373 2.656 -6.882 1.00 96.50 106 VAL A N 1
ATOM 852 C CA . VAL A 1 106 ? 12.953 2.420 -6.573 1.00 96.50 106 VAL A CA 1
ATOM 853 C C . VAL A 1 106 ? 12.112 3.662 -6.850 1.00 96.50 106 VAL A C 1
ATOM 855 O O . VAL A 1 106 ? 11.072 3.560 -7.501 1.00 96.50 106 VAL A O 1
ATOM 858 N N . ARG A 1 107 ? 12.577 4.846 -6.430 1.00 96.44 107 ARG A N 1
ATOM 859 C CA . ARG A 1 107 ? 11.904 6.124 -6.700 1.00 96.44 107 ARG A CA 1
ATOM 860 C C . ARG A 1 107 ? 11.693 6.338 -8.195 1.00 96.44 107 ARG A C 1
ATOM 862 O O . ARG A 1 107 ? 10.589 6.694 -8.604 1.00 96.44 107 ARG A O 1
ATOM 869 N N . ASN A 1 108 ? 12.735 6.149 -9.004 1.00 97.88 108 ASN A N 1
ATOM 870 C CA . ASN A 1 108 ? 12.676 6.396 -10.442 1.00 97.88 108 ASN A CA 1
ATOM 871 C C . ASN A 1 108 ? 11.711 5.415 -11.134 1.00 97.88 108 ASN A C 1
ATOM 873 O O . ASN A 1 108 ? 10.861 5.849 -11.910 1.00 97.88 108 ASN A O 1
ATOM 877 N N . GLU A 1 109 ? 11.787 4.121 -10.809 1.00 96.81 109 GLU A N 1
ATOM 878 C CA . GLU A 1 109 ? 10.896 3.093 -11.369 1.00 96.81 109 GLU A CA 1
ATOM 879 C C . GLU A 1 109 ? 9.430 3.310 -10.948 1.00 96.81 109 GLU A C 1
ATOM 881 O O . GLU A 1 109 ? 8.534 3.311 -11.792 1.00 96.81 109 GLU A O 1
ATOM 886 N N . ALA A 1 110 ? 9.171 3.579 -9.663 1.00 96.50 110 ALA A N 1
ATOM 887 C CA . ALA A 1 110 ? 7.822 3.856 -9.172 1.00 96.50 110 ALA A CA 1
ATOM 888 C C . ALA A 1 110 ? 7.232 5.133 -9.794 1.00 96.50 110 ALA A C 1
ATOM 890 O O . ALA A 1 110 ? 6.062 5.159 -10.174 1.00 96.50 110 ALA A O 1
ATOM 891 N N . THR A 1 111 ? 8.049 6.179 -9.955 1.00 97.12 111 THR A N 1
ATOM 892 C CA . THR A 1 111 ? 7.638 7.427 -10.614 1.00 97.12 111 THR A CA 1
ATOM 893 C C . THR A 1 111 ? 7.282 7.187 -12.079 1.00 97.12 111 THR A C 1
ATOM 895 O O . THR A 1 111 ? 6.257 7.685 -12.541 1.00 97.12 111 THR A O 1
ATOM 898 N N . ALA A 1 112 ? 8.081 6.403 -12.809 1.00 98.00 112 ALA A N 1
ATOM 899 C CA . ALA A 1 112 ? 7.797 6.083 -14.205 1.00 98.00 112 ALA A CA 1
ATOM 900 C C . ALA A 1 112 ? 6.442 5.373 -14.367 1.00 98.00 112 ALA A C 1
ATOM 902 O O . ALA A 1 112 ? 5.675 5.739 -15.258 1.00 98.00 112 ALA A O 1
ATOM 903 N N . LEU A 1 113 ? 6.117 4.435 -13.469 1.00 97.62 113 LEU A N 1
ATOM 904 C CA . LEU A 1 113 ? 4.823 3.747 -13.449 1.00 97.62 113 LEU A CA 1
ATOM 905 C C . LEU A 1 113 ? 3.665 4.695 -13.110 1.00 97.62 113 LEU A C 1
ATOM 907 O O . LEU A 1 113 ? 2.662 4.712 -13.818 1.00 97.62 113 LEU A O 1
ATOM 911 N N . LEU A 1 114 ? 3.796 5.518 -12.062 1.00 95.81 114 LEU A N 1
ATOM 912 C CA . LEU A 1 114 ? 2.741 6.449 -11.631 1.00 95.81 114 LEU A CA 1
ATOM 913 C C . LEU A 1 114 ? 2.457 7.550 -12.661 1.00 95.81 114 LEU A C 1
ATOM 915 O O . LEU A 1 114 ? 1.308 7.955 -12.830 1.00 95.81 114 LEU A O 1
ATOM 919 N N . LEU A 1 115 ? 3.483 8.017 -13.374 1.00 95.69 115 LEU A N 1
ATOM 920 C CA . LEU A 1 115 ? 3.332 9.003 -14.445 1.00 95.69 115 LEU A CA 1
ATOM 921 C C . LEU A 1 115 ? 2.887 8.376 -15.775 1.00 95.69 115 LEU A C 1
ATOM 923 O O . LEU A 1 115 ? 2.503 9.101 -16.689 1.00 95.69 115 LEU A O 1
ATOM 927 N N . GLY A 1 116 ? 2.900 7.044 -15.895 1.00 96.00 116 GLY A N 1
ATOM 928 C CA . GLY A 1 116 ? 2.618 6.341 -17.149 1.00 96.00 116 GLY A CA 1
ATOM 929 C C . GLY A 1 116 ? 3.709 6.514 -18.208 1.00 96.00 116 GLY A C 1
ATOM 930 O O . GLY A 1 116 ? 3.419 6.401 -19.393 1.00 96.00 116 GLY A O 1
ATOM 931 N N . ILE A 1 117 ? 4.943 6.817 -17.791 1.00 97.00 117 ILE A N 1
ATOM 932 C CA . ILE A 1 117 ? 6.129 6.775 -18.661 1.00 97.00 117 ILE A CA 1
ATOM 933 C C . ILE A 1 117 ? 6.458 5.316 -19.003 1.00 97.00 117 ILE A C 1
ATOM 935 O O . ILE A 1 117 ? 6.840 5.024 -20.133 1.00 97.00 117 ILE A O 1
ATOM 939 N N . ASP A 1 118 ? 6.285 4.411 -18.034 1.00 94.12 118 ASP A N 1
ATOM 940 C CA . ASP A 1 118 ? 6.159 2.975 -18.286 1.00 94.12 118 ASP A CA 1
ATOM 941 C C . ASP A 1 118 ? 4.714 2.564 -17.983 1.00 94.12 118 ASP A C 1
ATOM 943 O O . ASP A 1 118 ? 4.234 2.715 -16.858 1.00 94.12 118 ASP A O 1
ATOM 947 N N . ASP A 1 119 ? 3.999 2.102 -19.004 1.00 93.31 119 ASP A N 1
ATOM 948 C CA . ASP A 1 119 ? 2.586 1.723 -18.946 1.00 93.31 119 ASP A CA 1
ATOM 949 C C . ASP A 1 119 ? 2.374 0.203 -18.943 1.00 93.31 119 ASP A C 1
ATOM 951 O O . ASP A 1 119 ? 1.236 -0.277 -18.933 1.00 93.31 119 ASP A O 1
ATOM 955 N N . ARG A 1 120 ? 3.463 -0.568 -18.924 1.00 94.88 120 ARG A N 1
ATOM 956 C CA . ARG A 1 120 ? 3.413 -2.028 -18.927 1.00 94.88 120 ARG A CA 1
ATOM 957 C C . ARG A 1 120 ? 3.192 -2.532 -17.511 1.00 94.88 120 ARG A C 1
ATOM 959 O O . ARG A 1 120 ? 3.900 -2.139 -16.585 1.00 94.88 120 ARG A O 1
ATOM 966 N N . GLU A 1 121 ? 2.243 -3.452 -17.350 1.00 94.81 121 GLU A N 1
ATOM 967 C CA . GLU A 1 121 ? 2.074 -4.146 -16.075 1.00 94.81 121 GLU A CA 1
ATOM 968 C C . GLU A 1 121 ? 3.373 -4.901 -15.731 1.00 94.81 121 GLU A C 1
ATOM 970 O O . GLU A 1 121 ? 3.873 -5.677 -16.558 1.00 94.81 121 GLU A O 1
ATOM 975 N N . PRO A 1 122 ? 3.942 -4.696 -14.528 1.00 94.81 122 PRO A N 1
ATOM 976 C CA . PRO A 1 122 ? 5.114 -5.438 -14.097 1.00 94.81 122 PRO A CA 1
ATOM 977 C C . PRO A 1 122 ? 4.862 -6.955 -14.153 1.00 94.81 122 PRO A C 1
ATOM 979 O O . PRO A 1 122 ? 3.879 -7.438 -13.594 1.00 94.81 122 PRO A O 1
ATOM 982 N N . PRO A 1 123 ? 5.755 -7.742 -14.784 1.00 88.19 123 PRO A N 1
ATOM 983 C CA . PRO A 1 123 ? 5.502 -9.156 -15.078 1.00 88.19 123 PRO A CA 1
ATOM 984 C C . PRO A 1 123 ? 5.584 -10.064 -13.845 1.00 88.19 123 PRO A C 1
ATOM 986 O O . PRO A 1 123 ? 5.237 -11.242 -13.916 1.00 88.19 123 PRO A O 1
ATOM 989 N N . ARG A 1 124 ? 6.109 -9.549 -12.729 1.00 87.75 124 ARG A N 1
ATOM 990 C CA . ARG A 1 124 ? 6.211 -10.262 -11.458 1.00 87.75 124 ARG A CA 1
ATOM 991 C C . ARG A 1 124 ? 5.333 -9.579 -10.426 1.00 87.75 124 ARG A C 1
ATOM 993 O O . ARG A 1 124 ? 5.294 -8.351 -10.358 1.00 87.75 124 ARG A O 1
ATOM 1000 N N . ALA A 1 125 ? 4.694 -10.406 -9.607 1.00 87.75 125 ALA A N 1
ATOM 1001 C CA . ALA A 1 125 ? 4.111 -9.975 -8.351 1.00 87.75 125 ALA A CA 1
ATOM 1002 C C . ALA A 1 125 ? 5.157 -9.216 -7.517 1.00 87.75 125 ALA A C 1
ATOM 1004 O O . ALA A 1 125 ? 6.354 -9.514 -7.577 1.00 87.75 125 ALA A O 1
ATOM 1005 N N . GLY A 1 126 ? 4.712 -8.185 -6.807 1.00 93.50 126 GLY A N 1
ATOM 1006 C CA . GLY A 1 126 ? 5.601 -7.286 -6.080 1.00 93.50 126 GLY A CA 1
ATOM 1007 C C . GLY A 1 126 ? 5.007 -5.896 -5.896 1.00 93.50 126 GLY A C 1
ATOM 1008 O O . GLY A 1 126 ? 3.983 -5.545 -6.490 1.00 93.50 126 GLY A O 1
ATOM 1009 N N . PHE A 1 127 ? 5.695 -5.052 -5.126 1.00 94.62 127 PHE A N 1
ATOM 1010 C CA . PHE A 1 127 ? 5.212 -3.693 -4.875 1.00 94.62 127 PHE A CA 1
ATOM 1011 C C . PHE A 1 127 ? 5.147 -2.836 -6.149 1.00 94.62 127 PHE A C 1
ATOM 1013 O O . PHE A 1 127 ? 4.282 -1.975 -6.244 1.00 94.62 127 PHE A O 1
ATOM 1020 N N . TYR A 1 128 ? 5.966 -3.090 -7.177 1.00 96.62 128 TYR A N 1
ATOM 1021 C CA . TYR A 1 128 ? 5.835 -2.373 -8.452 1.00 96.62 128 TYR A CA 1
ATOM 1022 C C . TYR A 1 128 ? 4.506 -2.645 -9.151 1.00 96.62 128 TYR A C 1
ATOM 1024 O O . TYR A 1 128 ? 3.921 -1.728 -9.723 1.00 96.62 128 TYR A O 1
ATOM 1032 N N . ARG A 1 129 ? 3.989 -3.877 -9.075 1.00 96.69 129 ARG A N 1
ATOM 1033 C CA . ARG A 1 129 ? 2.656 -4.191 -9.598 1.00 96.69 129 ARG A CA 1
ATOM 1034 C C . ARG A 1 129 ? 1.581 -3.429 -8.827 1.00 96.69 129 ARG A C 1
ATOM 1036 O O . ARG A 1 129 ? 0.672 -2.876 -9.432 1.00 96.69 129 ARG A O 1
ATOM 1043 N N . GLN A 1 130 ? 1.733 -3.310 -7.510 1.00 96.75 130 GLN A N 1
ATOM 1044 C CA . GLN A 1 130 ? 0.857 -2.477 -6.685 1.00 96.75 130 GLN A CA 1
ATOM 1045 C C . GLN A 1 130 ? 0.937 -0.993 -7.080 1.00 96.75 130 GLN A C 1
ATOM 1047 O O . GLN A 1 130 ? -0.101 -0.357 -7.233 1.00 96.75 130 GLN A O 1
ATOM 1052 N N . VAL A 1 131 ? 2.136 -0.457 -7.334 1.00 97.31 131 VAL A N 1
ATOM 1053 C CA . VAL A 1 131 ? 2.339 0.918 -7.831 1.00 97.31 131 VAL A CA 1
ATOM 1054 C C . VAL A 1 131 ? 1.667 1.139 -9.188 1.00 97.31 131 VAL A C 1
ATOM 1056 O O . VAL A 1 131 ? 0.977 2.140 -9.378 1.00 97.31 131 VAL A O 1
ATOM 1059 N N . TYR A 1 132 ? 1.811 0.189 -10.111 1.00 97.75 132 TYR A N 1
ATOM 1060 C CA . TYR A 1 132 ? 1.123 0.209 -11.398 1.00 97.75 132 TYR A CA 1
ATOM 1061 C C . TYR A 1 132 ? -0.404 0.243 -11.225 1.00 97.75 132 TYR A C 1
ATOM 1063 O O . TYR A 1 132 ? -1.074 1.100 -11.805 1.00 97.75 132 TYR A O 1
ATOM 1071 N N . LEU A 1 133 ? -0.951 -0.639 -10.382 1.00 96.94 133 LEU A N 1
ATOM 1072 C CA . LEU A 1 133 ? -2.391 -0.737 -10.136 1.00 96.94 133 LEU A CA 1
ATOM 1073 C C . LEU A 1 133 ? -2.971 0.520 -9.477 1.00 96.94 133 LEU A C 1
ATOM 1075 O O . LEU A 1 133 ? -4.096 0.876 -9.802 1.00 96.94 133 LEU A O 1
ATOM 1079 N N . ILE A 1 134 ? -2.215 1.245 -8.638 1.00 97.00 134 ILE A N 1
ATOM 1080 C CA . ILE A 1 134 ? -2.659 2.545 -8.091 1.00 97.00 134 ILE A CA 1
ATOM 1081 C C . ILE A 1 134 ? -3.043 3.500 -9.228 1.00 97.00 134 ILE A C 1
ATOM 1083 O O . ILE A 1 134 ? -4.095 4.136 -9.175 1.00 97.00 134 ILE A O 1
ATOM 1087 N N . ARG A 1 135 ? -2.206 3.591 -10.270 1.00 96.44 135 ARG A N 1
ATOM 1088 C CA . ARG A 1 135 ? -2.485 4.444 -11.430 1.00 96.44 135 ARG A CA 1
ATOM 1089 C C . ARG A 1 135 ? -3.689 3.941 -12.223 1.00 96.44 135 ARG A C 1
ATOM 1091 O O . ARG A 1 135 ? -4.508 4.761 -12.624 1.00 96.44 135 ARG A O 1
ATOM 1098 N N . GLN A 1 136 ? -3.798 2.632 -12.459 1.00 96.69 136 GLN A N 1
ATOM 1099 C CA . GLN A 1 136 ? -4.926 2.072 -13.216 1.00 96.69 136 GLN A CA 1
ATOM 1100 C C . GLN A 1 136 ? -6.258 2.296 -12.491 1.00 96.69 136 GLN A C 1
ATOM 1102 O O . GLN A 1 136 ? -7.215 2.763 -13.104 1.00 96.69 136 GLN A O 1
ATOM 1107 N N . ASP A 1 137 ? -6.287 2.053 -11.179 1.00 95.44 137 ASP A N 1
ATOM 1108 C CA . ASP A 1 137 ? -7.446 2.309 -10.322 1.00 95.44 137 ASP A CA 1
ATOM 1109 C C . ASP A 1 137 ? -7.830 3.807 -10.363 1.00 95.44 137 ASP A C 1
ATOM 1111 O O . ASP A 1 137 ? -9.006 4.149 -10.479 1.00 95.44 137 ASP A O 1
ATOM 1115 N N . ALA A 1 138 ? -6.845 4.716 -10.340 1.00 94.19 138 ALA A N 1
ATOM 1116 C CA . ALA A 1 138 ? -7.086 6.157 -10.440 1.00 94.19 138 ALA A CA 1
ATOM 1117 C C . ALA A 1 138 ? -7.615 6.592 -11.820 1.00 94.19 138 ALA A C 1
ATOM 1119 O O . ALA A 1 138 ? -8.528 7.415 -11.898 1.00 94.19 138 ALA A O 1
ATOM 1120 N N . LEU A 1 139 ? -7.068 6.046 -12.910 1.00 93.88 139 LEU A N 1
ATOM 1121 C CA . LEU A 1 139 ? -7.531 6.355 -14.264 1.00 93.88 139 LEU A CA 1
ATOM 1122 C C . LEU A 1 139 ? -8.943 5.848 -14.525 1.00 93.88 139 LEU A C 1
ATOM 1124 O O . LEU A 1 139 ? -9.727 6.577 -15.118 1.00 93.88 139 LEU A O 1
ATOM 1128 N N . ALA A 1 140 ? -9.296 4.658 -14.033 1.00 91.25 140 ALA A N 1
ATOM 1129 C CA . ALA A 1 140 ? -10.645 4.118 -14.186 1.00 91.25 140 ALA A CA 1
ATOM 1130 C C . ALA A 1 140 ? -11.715 5.071 -13.617 1.00 91.25 140 ALA A C 1
ATOM 1132 O O . ALA A 1 140 ? -12.774 5.253 -14.219 1.00 91.25 140 ALA A O 1
ATOM 1133 N N . ILE A 1 141 ? -11.411 5.740 -12.499 1.00 88.62 141 ILE A N 1
ATOM 1134 C CA . ILE A 1 141 ? -12.278 6.770 -11.912 1.00 88.62 141 ILE A CA 1
ATOM 1135 C C . ILE A 1 141 ? -12.337 8.008 -12.812 1.00 88.62 141 ILE A C 1
ATOM 1137 O O . ILE A 1 141 ? -13.419 8.520 -13.091 1.00 88.62 141 ILE A O 1
ATOM 1141 N N . VAL A 1 142 ? -11.185 8.504 -13.274 1.00 80.50 142 VAL A N 1
ATOM 1142 C CA . VAL A 1 142 ? -11.111 9.708 -14.118 1.00 80.50 142 VAL A CA 1
ATOM 1143 C C . VAL A 1 142 ? -11.831 9.495 -15.449 1.00 80.50 142 VAL A C 1
ATOM 1145 O O . VAL A 1 142 ? -12.609 10.355 -15.850 1.00 80.50 142 VAL A O 1
ATOM 1148 N N . ASP A 1 143 ? -11.642 8.353 -16.103 1.00 76.81 143 ASP A N 1
ATOM 1149 C CA . ASP A 1 143 ? -12.293 8.023 -17.371 1.00 76.81 143 ASP A CA 1
ATOM 1150 C C . ASP A 1 143 ? -13.809 7.857 -17.202 1.00 76.81 143 ASP A C 1
ATOM 1152 O O . ASP A 1 143 ? -14.576 8.293 -18.066 1.00 76.81 143 ASP A O 1
ATOM 1156 N N . GLY A 1 144 ? -14.250 7.305 -16.065 1.00 68.94 144 GLY A N 1
ATOM 1157 C CA . GLY A 1 144 ? -15.664 7.213 -15.698 1.00 68.94 144 GLY A CA 1
ATOM 1158 C C . GLY A 1 144 ? -16.310 8.566 -15.370 1.00 68.94 144 GLY A C 1
ATOM 1159 O O . GLY A 1 144 ? -17.476 8.779 -15.697 1.00 68.94 144 GLY A O 1
ATOM 1160 N N . LEU A 1 145 ? -15.562 9.497 -14.764 1.00 62.06 145 LEU A N 1
ATOM 1161 C CA . LEU A 1 145 ? -16.048 10.834 -14.388 1.00 62.06 145 LEU A CA 1
ATOM 1162 C C . LEU A 1 145 ? -15.977 11.859 -15.530 1.00 62.06 145 LEU A C 1
ATOM 1164 O O . LEU A 1 145 ? -16.821 12.752 -15.597 1.00 62.06 145 LEU A O 1
ATOM 1168 N N . TRP A 1 146 ? -14.984 11.752 -16.417 1.00 54.22 146 TRP A N 1
ATOM 1169 C CA . TRP A 1 146 ? -14.682 12.749 -17.454 1.00 54.22 146 TRP A CA 1
ATOM 1170 C C . TRP A 1 146 ? -14.898 12.261 -18.889 1.00 54.22 146 TRP A C 1
ATOM 1172 O O . TRP A 1 146 ? -14.673 13.032 -19.820 1.00 54.22 146 TRP A O 1
ATOM 1182 N N . GLY A 1 147 ? -15.348 11.018 -19.080 1.00 49.16 147 GLY A N 1
ATOM 1183 C CA . GLY A 1 147 ? -15.767 10.480 -20.372 1.00 49.16 147 GLY A CA 1
ATOM 1184 C C . GLY A 1 147 ? -14.711 10.614 -21.468 1.00 49.16 147 GLY A C 1
ATOM 1185 O O . GLY A 1 147 ? -14.921 11.387 -22.388 1.00 49.16 147 GLY A O 1
ATOM 1186 N N . GLY A 1 148 ? -13.597 9.876 -21.381 1.00 50.16 148 GLY A N 1
ATOM 1187 C CA . GLY A 1 148 ? -12.670 9.510 -22.477 1.00 50.16 148 GLY A CA 1
ATOM 1188 C C . GLY A 1 148 ? -11.988 10.596 -23.343 1.00 50.16 148 GLY A C 1
ATOM 1189 O O . GLY A 1 148 ? -10.940 10.329 -23.926 1.00 50.16 148 GLY A O 1
ATOM 1190 N N . GLU A 1 149 ? -12.512 11.817 -23.452 1.00 47.62 149 GLU A N 1
ATOM 1191 C CA . GLU A 1 149 ? -12.056 12.832 -24.415 1.00 47.62 149 GLU A CA 1
ATOM 1192 C C . GLU A 1 149 ? -11.044 13.825 -23.820 1.00 47.62 149 GLU A C 1
ATOM 1194 O O . GLU A 1 149 ? -10.318 14.497 -24.560 1.00 47.62 149 GLU A O 1
ATOM 1199 N N . ALA A 1 150 ? -10.948 13.923 -22.490 1.00 47.19 150 ALA A N 1
ATOM 1200 C CA . ALA A 1 150 ? -10.098 14.919 -21.834 1.00 47.19 150 ALA A CA 1
ATOM 1201 C C . ALA A 1 150 ? -8.592 14.596 -21.922 1.00 47.19 150 ALA A C 1
ATOM 1203 O O . ALA A 1 150 ? -7.772 15.513 -21.991 1.00 47.19 150 ALA A O 1
ATOM 1204 N N . ILE A 1 151 ? -8.210 13.315 -21.986 1.00 48.84 151 ILE A N 1
ATOM 1205 C CA . ILE A 1 151 ? -6.796 12.899 -21.959 1.00 48.84 151 ILE A CA 1
ATOM 1206 C C . ILE A 1 151 ? -6.116 13.062 -23.337 1.00 48.84 151 ILE A C 1
ATOM 1208 O O . ILE A 1 151 ? -4.907 13.278 -23.407 1.00 48.84 151 ILE A O 1
ATOM 1212 N N . GLN A 1 152 ? -6.869 13.094 -24.446 1.00 42.47 152 GLN A N 1
ATOM 1213 C CA . GLN A 1 152 ? -6.286 13.278 -25.787 1.00 42.47 152 GLN A CA 1
ATOM 1214 C C . GLN A 1 152 ? -5.851 14.721 -26.106 1.00 42.47 152 GLN A C 1
ATOM 1216 O O . GLN A 1 152 ? -5.074 14.936 -27.037 1.00 42.47 152 GLN A O 1
ATOM 1221 N N . ARG A 1 153 ? -6.291 15.731 -25.343 1.00 43.62 153 ARG A N 1
ATOM 1222 C CA . ARG A 1 153 ? -5.996 17.145 -25.659 1.00 43.62 153 ARG A CA 1
ATOM 1223 C C . ARG A 1 153 ? -4.662 17.670 -25.112 1.00 43.62 153 ARG A C 1
ATOM 1225 O O . ARG A 1 153 ? -4.273 18.779 -25.465 1.00 43.62 153 ARG A O 1
ATOM 1232 N N . GLY A 1 154 ? -3.928 16.887 -24.317 1.00 41.47 154 GLY A N 1
ATOM 1233 C CA . GLY A 1 154 ? -2.628 17.293 -23.757 1.00 41.47 154 GLY A CA 1
ATOM 1234 C C . GLY A 1 154 ? -1.414 17.115 -24.683 1.00 41.47 154 GLY A C 1
ATOM 1235 O O . GLY A 1 154 ? -0.342 17.617 -24.367 1.00 41.47 154 GLY A O 1
ATOM 1236 N N . GLY A 1 155 ? -1.556 16.414 -25.816 1.00 39.47 155 GLY A N 1
ATOM 1237 C CA . GLY A 1 155 ? -0.419 15.996 -26.654 1.00 39.47 155 GLY A CA 1
ATOM 1238 C C . GLY A 1 155 ? -0.109 16.847 -27.892 1.00 39.47 155 GLY A C 1
ATOM 1239 O O . GLY A 1 155 ? 0.809 16.498 -28.623 1.00 39.47 155 GLY A O 1
ATOM 1240 N N . HIS A 1 156 ? -0.860 17.917 -28.180 1.00 39.19 156 HIS A N 1
ATOM 1241 C CA . HIS A 1 156 ? -0.741 18.659 -29.455 1.00 39.19 156 HIS A CA 1
ATOM 1242 C C . HIS A 1 156 ? -0.380 20.149 -29.322 1.00 39.19 156 HIS A C 1
ATOM 12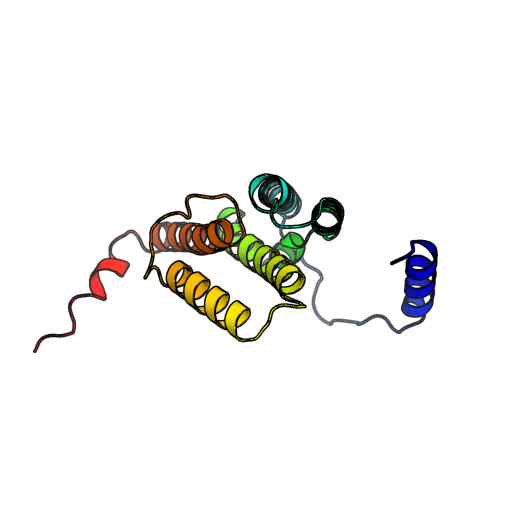44 O O . HIS A 1 156 ? -0.499 20.898 -30.286 1.00 39.19 156 HIS A O 1
ATOM 1250 N N . ALA A 1 157 ? 0.11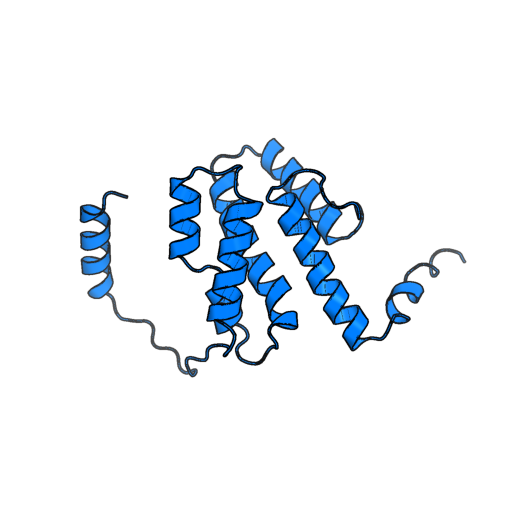1 20.600 -28.165 1.00 40.56 157 ALA A N 1
ATOM 1251 C CA . ALA A 1 157 ? 0.570 21.981 -27.984 1.00 40.56 157 ALA A CA 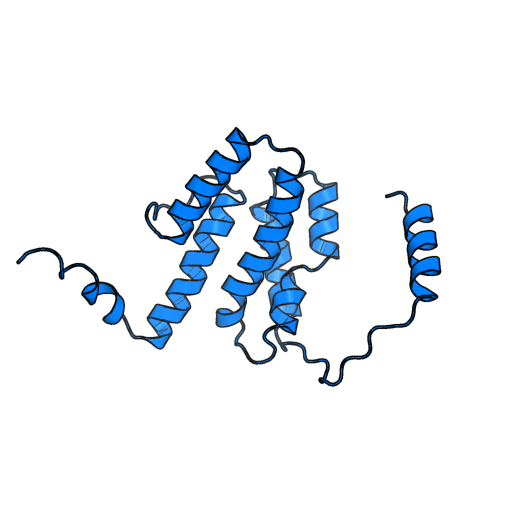1
ATOM 1252 C C . ALA A 1 157 ? 2.094 22.059 -27.791 1.00 40.56 157 ALA A C 1
ATOM 1254 O O . ALA A 1 157 ? 2.581 22.564 -26.786 1.00 40.56 157 ALA A O 1
ATOM 1255 N N . ALA A 1 158 ? 2.852 21.536 -28.756 1.00 43.09 158 ALA A N 1
ATOM 1256 C CA . ALA A 1 158 ? 4.283 21.806 -28.894 1.00 43.09 158 ALA A CA 1
ATOM 1257 C C . ALA A 1 158 ? 4.703 21.656 -30.364 1.00 43.09 158 ALA A C 1
ATOM 1259 O O . ALA A 1 158 ? 5.398 20.716 -30.730 1.00 43.09 158 ALA A O 1
ATOM 1260 N N . THR A 1 159 ? 4.203 22.538 -31.230 1.00 42.03 159 THR A N 1
ATOM 1261 C CA . THR A 1 159 ? 4.819 22.909 -32.520 1.00 42.03 159 THR A CA 1
ATOM 1262 C C . THR A 1 159 ? 4.032 24.074 -33.119 1.00 42.03 159 THR A C 1
ATOM 1264 O O . THR A 1 159 ? 3.034 23.878 -33.807 1.00 42.03 159 THR A O 1
ATOM 1267 N N . ALA A 1 160 ? 4.478 25.292 -32.819 1.00 37.06 160 ALA A N 1
ATOM 1268 C CA . ALA A 1 160 ? 4.350 26.483 -33.658 1.00 37.06 160 ALA A CA 1
ATOM 1269 C C . ALA A 1 160 ? 5.350 27.527 -33.153 1.00 37.06 160 ALA A C 1
ATOM 1271 O O . ALA A 1 160 ? 5.353 27.769 -31.924 1.00 37.06 160 ALA A O 1
#

Radius of gyration: 19.21 Å; chains: 1; bounding box: 40×41×65 Å

InterPro domains:
  IPR008949 Isoprenoid synthase domain superfamily [G3DSA:1.10.600.10] (18-153)
  IPR008949 Isoprenoid synthase domain superfamily [SSF48576] (21-130)

Organism: Akanthomyces muscarius (NCBI:txid2231603)

Foldseek 3Di:
DPPVVVVVVVVVVVPDDDDDDPDDFAFAPCLVVLLVVQLVLLVFAVPVDDPVVSVVLSVVSQLRVLRRVCRPDDPLVSNLVSLVRSLVVSVCVVCVPPDPVRVVVVVVLLVCLLVVVPQDQDPGRYSSNSSNVSNVSVVVVVCVVPPPPPVVPPPPPPDD